Protein AF-A0A954EV14-F1 (afdb_monomer_lite)

Foldseek 3Di:
DDDPDVVVLVVLVVVLVVVVVVLVVVVVVLVVVVVVVDVDPPPPVVVVVVSVVLVVVLVVLSVVLSVVVVVCVVVVNDDPCSSVVSSCVSSCVSS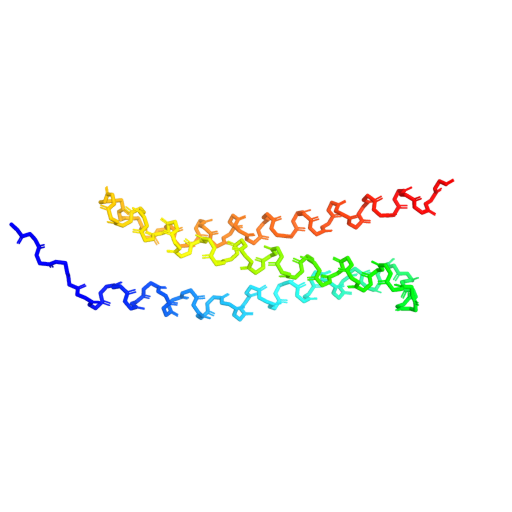VVVVVVSVVVVVVVVD

Structure (mmCIF, N/CA/C/O backbone):
data_AF-A0A954EV14-F1
#
_entry.id   AF-A0A954EV14-F1
#
loop_
_atom_site.group_PDB
_atom_site.id
_atom_site.type_symbol
_atom_site.label_atom_id
_atom_site.label_alt_id
_atom_site.label_comp_id
_atom_site.label_asym_id
_atom_site.label_entity_id
_atom_site.label_seq_id
_atom_site.pdbx_PDB_ins_code
_atom_site.Cartn_x
_atom_site.Cartn_y
_atom_site.Cartn_z
_atom_site.occupancy
_atom_site.B_iso_or_equiv
_atom_site.auth_seq_id
_atom_site.auth_comp_id
_atom_site.auth_asym_id
_atom_site.auth_atom_id
_atom_site.pdbx_PDB_model_num
ATOM 1 N N . MET A 1 1 ? -14.098 -2.040 35.834 1.00 38.03 1 MET A N 1
ATOM 2 C CA . MET A 1 1 ? -13.375 -3.054 35.039 1.00 38.03 1 MET A CA 1
ATOM 3 C C . MET A 1 1 ? -14.220 -3.317 33.802 1.00 38.03 1 MET A C 1
ATOM 5 O O . MET A 1 1 ? -15.180 -4.070 33.873 1.00 38.03 1 MET A O 1
ATOM 9 N N . GLU A 1 2 ? -13.975 -2.573 32.725 1.00 38.78 2 GLU A N 1
ATOM 10 C CA . GLU A 1 2 ? -14.727 -2.722 31.475 1.00 38.78 2 GLU A CA 1
ATOM 11 C C . GLU A 1 2 ? -14.313 -4.034 30.807 1.00 38.78 2 GLU A C 1
ATOM 13 O O . GLU A 1 2 ? -13.142 -4.263 30.500 1.00 38.78 2 GLU A O 1
ATOM 18 N N . THR A 1 3 ? -15.275 -4.933 30.640 1.00 40.81 3 THR A N 1
ATOM 19 C CA . THR A 1 3 ? -15.102 -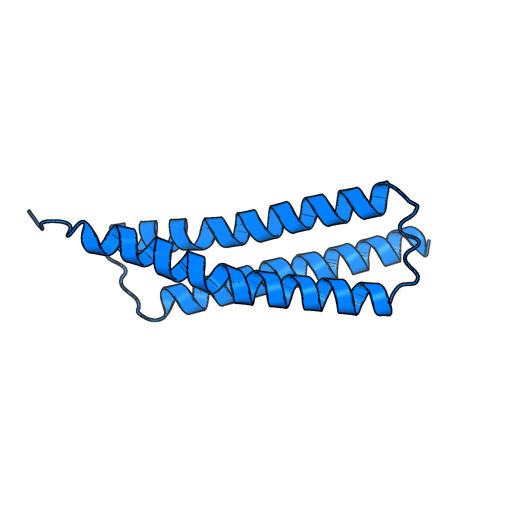6.217 29.974 1.00 40.81 3 THR A CA 1
ATOM 20 C C . THR A 1 3 ? -14.846 -5.955 28.490 1.00 40.81 3 THR A C 1
ATOM 22 O O . THR A 1 3 ? -15.767 -5.714 27.713 1.00 40.81 3 THR A O 1
ATOM 25 N N . SER A 1 4 ? -13.573 -5.958 28.073 1.00 44.75 4 SER A N 1
ATOM 26 C CA . SER A 1 4 ? -13.212 -5.807 26.661 1.00 44.75 4 SER A CA 1
ATOM 27 C C . SER A 1 4 ? -13.826 -6.966 25.872 1.00 44.75 4 SER A C 1
ATOM 29 O O . SER A 1 4 ? -13.333 -8.093 25.930 1.00 44.75 4 SER A O 1
ATOM 31 N N . ASN A 1 5 ? -14.930 -6.693 25.183 1.00 48.22 5 ASN A N 1
ATOM 32 C CA . ASN A 1 5 ? -15.713 -7.682 24.459 1.00 48.22 5 ASN A CA 1
ATOM 33 C C . ASN A 1 5 ? -14.827 -8.329 23.369 1.00 48.22 5 ASN A C 1
ATOM 35 O O . ASN A 1 5 ? -14.410 -7.634 22.435 1.00 48.22 5 ASN A O 1
ATOM 39 N N . PRO A 1 6 ? -14.475 -9.627 23.467 1.00 50.09 6 PRO A N 1
ATOM 40 C CA . PRO A 1 6 ? -13.532 -10.267 22.547 1.00 50.09 6 PRO A CA 1
ATOM 41 C C . PRO A 1 6 ? -14.028 -10.279 21.092 1.00 50.09 6 PRO A C 1
ATOM 43 O O . PRO A 1 6 ? -13.211 -10.356 20.173 1.00 50.09 6 PRO A O 1
ATOM 46 N N . SER A 1 7 ? -15.337 -10.104 20.864 1.00 52.34 7 SER A N 1
ATOM 47 C CA . SER A 1 7 ? -15.919 -10.001 19.521 1.00 52.34 7 SER A CA 1
ATOM 48 C C . SER A 1 7 ? -15.439 -8.769 18.742 1.00 52.34 7 SER A C 1
ATOM 50 O O . SER A 1 7 ? -15.340 -8.822 17.515 1.00 52.34 7 SER A O 1
ATOM 52 N N . SER A 1 8 ? -15.048 -7.683 19.423 1.00 55.72 8 SER A N 1
ATOM 53 C CA . SER A 1 8 ? -14.591 -6.464 18.742 1.00 55.72 8 SER A CA 1
ATOM 54 C C . SER A 1 8 ? -13.206 -6.627 18.108 1.00 55.72 8 SER A C 1
ATOM 56 O O . SER A 1 8 ? -12.883 -5.905 17.167 1.00 55.72 8 SER A O 1
ATOM 58 N N . LYS A 1 9 ? -12.383 -7.561 18.609 1.00 56.16 9 LYS A N 1
ATOM 59 C CA . LYS A 1 9 ? -11.008 -7.784 18.127 1.00 56.16 9 LYS A CA 1
ATOM 60 C C . LYS A 1 9 ? -10.996 -8.529 16.793 1.00 56.16 9 LYS A C 1
ATOM 62 O O . LYS A 1 9 ? -10.263 -8.139 15.891 1.00 56.16 9 LYS A O 1
ATOM 67 N N . SER A 1 10 ? -11.840 -9.553 16.660 1.00 60.88 10 SER A N 1
ATOM 68 C CA . SER A 1 10 ? -12.016 -10.306 15.410 1.00 60.88 10 SER A CA 1
ATOM 69 C C . SER A 1 10 ? -12.580 -9.419 14.291 1.00 60.88 10 SER A C 1
ATOM 71 O O . SER A 1 10 ? -12.127 -9.478 13.149 1.00 60.88 10 SER A O 1
ATOM 73 N N . GLY A 1 11 ? -13.496 -8.507 14.637 1.00 73.19 11 GLY A N 1
ATOM 74 C CA . GLY A 1 11 ? -14.155 -7.635 13.665 1.00 73.19 11 GLY A CA 1
ATOM 75 C C . GLY A 1 11 ? -13.225 -6.667 12.926 1.00 73.19 11 GLY A C 1
ATOM 76 O O . GLY A 1 11 ? -13.468 -6.392 11.755 1.00 73.19 11 GLY A O 1
ATOM 77 N N . VAL A 1 12 ? -12.161 -6.161 13.563 1.00 73.94 12 VAL A N 1
ATOM 78 C CA . VAL A 1 12 ? -11.211 -5.244 12.899 1.00 73.94 12 VAL A CA 1
ATOM 79 C C . VAL A 1 12 ? -10.405 -5.996 11.843 1.00 73.94 12 VAL A C 1
ATOM 81 O O . VAL A 1 12 ? -10.406 -5.602 10.683 1.00 73.94 12 VAL A O 1
ATOM 84 N N . PHE A 1 13 ? -9.785 -7.123 12.199 1.00 76.56 13 PHE A N 1
ATOM 85 C CA . PHE A 1 13 ? -8.996 -7.903 11.241 1.00 76.56 13 PHE A CA 1
ATOM 86 C C . PHE A 1 13 ? -9.841 -8.432 10.079 1.00 76.56 13 PHE A C 1
ATOM 88 O O . PHE A 1 13 ? -9.399 -8.360 8.938 1.00 76.56 13 PHE A O 1
ATOM 95 N N . LEU A 1 14 ? -11.076 -8.876 10.340 1.00 81.56 14 LEU A N 1
ATOM 96 C CA . LEU A 1 14 ? -11.980 -9.337 9.284 1.00 81.56 14 LEU A CA 1
ATOM 97 C C . LEU A 1 14 ? -12.347 -8.210 8.299 1.00 81.56 14 LEU A C 1
ATOM 99 O O . LEU A 1 14 ? -12.377 -8.432 7.090 1.00 81.56 14 LEU A O 1
ATOM 103 N N . LYS A 1 15 ? -12.583 -6.987 8.798 1.00 82.94 15 LYS A N 1
ATOM 104 C CA . LYS A 1 15 ? -12.833 -5.807 7.949 1.00 82.94 15 LYS A CA 1
ATOM 105 C C . LYS A 1 15 ? -11.634 -5.476 7.064 1.00 82.94 15 LYS A C 1
ATOM 107 O O . LYS A 1 15 ? -11.810 -5.201 5.881 1.00 82.94 15 LYS A O 1
ATOM 112 N N . TRP A 1 16 ? -10.427 -5.520 7.621 1.00 84.25 16 TRP A N 1
ATOM 113 C CA . TRP A 1 16 ? -9.202 -5.270 6.864 1.00 84.25 16 TRP A CA 1
ATOM 114 C C . TRP A 1 16 ? -8.894 -6.387 5.862 1.00 84.25 16 TRP A C 1
ATOM 116 O O . TRP A 1 16 ? -8.416 -6.097 4.773 1.00 84.25 16 TRP A O 1
ATOM 126 N N . GLU A 1 17 ? -9.243 -7.639 6.152 1.00 85.06 17 GLU A N 1
ATOM 127 C CA . GLU A 1 17 ? -9.099 -8.730 5.181 1.00 85.06 17 GLU A CA 1
ATOM 128 C C . GLU A 1 17 ? -9.991 -8.511 3.947 1.00 85.06 17 GLU A C 1
ATOM 130 O O . GLU A 1 17 ? -9.541 -8.693 2.818 1.00 85.06 17 GLU A O 1
ATOM 135 N N . LEU A 1 18 ? -11.221 -8.014 4.128 1.00 86.44 18 LEU A N 1
ATOM 136 C CA . LEU A 1 18 ? -12.096 -7.645 3.005 1.00 86.44 18 LEU A CA 1
ATOM 137 C C . LEU A 1 18 ? -11.529 -6.485 2.173 1.00 86.44 18 LEU A C 1
ATOM 139 O O . LEU A 1 18 ? -11.697 -6.463 0.955 1.00 86.44 18 LEU A O 1
ATOM 143 N N . LEU A 1 19 ? -10.823 -5.546 2.810 1.00 85.31 19 LEU A N 1
ATOM 144 C CA . LEU A 1 19 ? -10.159 -4.422 2.140 1.00 85.31 19 LEU A CA 1
ATOM 145 C C . LEU A 1 19 ? -8.891 -4.831 1.376 1.00 85.31 19 LEU A C 1
ATOM 147 O O . LEU A 1 19 ? -8.409 -4.062 0.543 1.00 85.31 19 LEU A O 1
ATOM 151 N N . ARG A 1 20 ? -8.367 -6.044 1.595 1.00 83.88 20 ARG A N 1
ATOM 152 C CA . ARG A 1 20 ? -7.191 -6.542 0.869 1.00 83.88 20 ARG A CA 1
ATOM 153 C C . ARG A 1 20 ? -7.478 -6.718 -0.619 1.00 83.88 20 ARG A C 1
ATOM 155 O O . ARG A 1 20 ? -6.616 -6.429 -1.444 1.00 83.88 20 ARG A O 1
ATOM 162 N N . VAL A 1 21 ? -8.686 -7.159 -0.968 1.00 85.81 21 VAL A N 1
ATOM 163 C CA . VAL A 1 21 ? -9.104 -7.352 -2.365 1.00 85.81 21 VAL A CA 1
ATOM 164 C C . VAL A 1 21 ? -9.066 -6.036 -3.156 1.00 85.81 21 VAL A C 1
ATOM 166 O O . VAL A 1 21 ? -8.339 -5.985 -4.150 1.00 85.81 21 VAL A O 1
ATOM 169 N N . PRO A 1 22 ? -9.763 -4.955 -2.744 1.00 85.75 22 PRO A N 1
ATOM 170 C CA . PRO A 1 22 ? -9.682 -3.683 -3.455 1.00 85.75 22 PRO A CA 1
ATOM 171 C C . PRO A 1 22 ? -8.280 -3.065 -3.392 1.00 85.75 22 PRO A C 1
ATOM 173 O O . PRO A 1 22 ? -7.838 -2.507 -4.391 1.00 85.75 22 PRO A O 1
ATOM 176 N N . PHE A 1 23 ? -7.547 -3.208 -2.280 1.00 83.81 23 PHE A N 1
ATOM 177 C CA . PHE A 1 23 ? -6.159 -2.742 -2.185 1.00 83.81 23 PHE A CA 1
ATOM 178 C C . PHE A 1 23 ? -5.262 -3.384 -3.252 1.00 83.81 23 PHE A C 1
ATOM 180 O O . PHE A 1 23 ? -4.624 -2.678 -4.032 1.00 83.81 23 PHE A O 1
ATOM 187 N N . ASN A 1 24 ? -5.267 -4.717 -3.339 1.00 84.06 24 ASN A N 1
ATOM 188 C CA . ASN A 1 24 ? -4.489 -5.450 -4.335 1.00 84.06 24 ASN A CA 1
ATOM 189 C C . ASN A 1 24 ? -4.960 -5.147 -5.760 1.00 84.06 24 ASN A C 1
ATOM 191 O O . ASN A 1 24 ? -4.130 -5.030 -6.655 1.00 84.06 24 ASN A O 1
ATOM 195 N N . GLY A 1 25 ? -6.269 -4.982 -5.975 1.00 83.81 25 GLY A N 1
ATOM 196 C CA . GLY A 1 25 ? -6.820 -4.599 -7.275 1.00 83.81 25 GLY A CA 1
ATOM 197 C C . GLY A 1 25 ? -6.289 -3.249 -7.762 1.00 83.81 25 GLY A C 1
ATOM 198 O O . GLY A 1 25 ? -5.864 -3.136 -8.912 1.00 83.81 25 GLY A O 1
ATOM 199 N N . ILE A 1 26 ? -6.241 -2.245 -6.881 1.00 84.12 26 ILE A N 1
ATOM 200 C CA . ILE A 1 26 ? -5.677 -0.929 -7.208 1.00 84.12 26 ILE A CA 1
ATOM 201 C C . ILE A 1 26 ? -4.170 -1.038 -7.447 1.00 84.12 26 ILE A C 1
ATOM 203 O O . ILE A 1 26 ? -3.676 -0.476 -8.422 1.00 84.12 26 ILE A O 1
ATOM 207 N N . LEU A 1 27 ? -3.451 -1.806 -6.621 1.00 79.56 27 LEU A N 1
ATOM 208 C CA . LEU A 1 27 ? -2.017 -2.025 -6.814 1.00 79.56 27 LEU A CA 1
ATOM 209 C C . LEU A 1 27 ? -1.729 -2.637 -8.192 1.00 79.56 27 LEU A C 1
ATOM 211 O O . LEU A 1 27 ? -0.906 -2.117 -8.938 1.00 79.56 27 LEU A O 1
ATOM 215 N N . ILE A 1 28 ? -2.465 -3.688 -8.567 1.00 81.56 28 ILE A N 1
ATOM 216 C CA . ILE A 1 28 ? -2.357 -4.334 -9.881 1.00 81.56 28 ILE A CA 1
ATOM 217 C C . ILE A 1 28 ? -2.669 -3.338 -10.998 1.00 81.56 28 ILE A C 1
ATOM 219 O O . ILE A 1 28 ? -1.922 -3.282 -11.970 1.00 81.56 28 ILE A O 1
ATOM 223 N N . ALA A 1 29 ? -3.728 -2.534 -10.873 1.00 82.06 29 ALA A N 1
ATOM 224 C CA . ALA A 1 29 ? -4.083 -1.540 -11.884 1.00 82.06 29 ALA A CA 1
ATOM 225 C C . ALA A 1 29 ? -2.975 -0.491 -12.084 1.00 82.06 29 ALA A C 1
ATOM 227 O O . ALA A 1 29 ? -2.647 -0.157 -13.225 1.00 82.06 29 ALA A O 1
ATOM 228 N N . VAL A 1 30 ? -2.359 -0.012 -10.998 1.00 78.56 30 VAL A N 1
ATOM 229 C CA . VAL A 1 30 ? -1.212 0.911 -11.045 1.00 78.56 30 VAL A CA 1
ATOM 230 C C . VAL A 1 30 ? -0.021 0.250 -11.741 1.00 78.56 30 VAL A C 1
ATOM 232 O O . VAL A 1 30 ? 0.561 0.831 -12.658 1.00 78.56 30 VAL A O 1
ATOM 235 N N . CYS A 1 31 ? 0.303 -0.988 -11.365 1.00 73.44 31 CYS A N 1
ATOM 236 C CA . CYS A 1 31 ? 1.396 -1.745 -11.969 1.00 73.44 31 CYS A CA 1
ATOM 237 C C . CYS A 1 31 ? 1.167 -2.021 -13.467 1.00 73.44 31 CYS A C 1
ATOM 239 O O . CYS A 1 31 ? 2.079 -1.835 -14.272 1.00 73.44 31 CYS A O 1
ATOM 241 N N . LEU A 1 32 ? -0.049 -2.420 -13.854 1.00 76.12 32 LEU A N 1
ATOM 242 C CA . LEU A 1 32 ? -0.424 -2.674 -15.247 1.00 76.12 32 LEU A CA 1
ATOM 243 C C . LEU A 1 32 ? -0.363 -1.397 -16.083 1.00 76.12 32 LEU A C 1
ATOM 245 O O . LEU A 1 32 ? 0.224 -1.413 -17.164 1.00 76.12 32 LEU A O 1
ATOM 249 N N . SER A 1 33 ? -0.897 -0.288 -15.566 1.00 77.75 33 SER A N 1
ATOM 250 C CA . SER A 1 33 ? -0.842 1.014 -16.244 1.00 77.75 33 SER A CA 1
ATOM 251 C C . SER A 1 33 ? 0.601 1.410 -16.547 1.00 77.75 33 SER A C 1
ATOM 253 O O . SER A 1 33 ? 0.909 1.885 -17.637 1.00 77.75 33 SER A O 1
ATOM 255 N N . PHE A 1 34 ? 1.518 1.144 -15.616 1.00 66.88 34 PHE A N 1
ATOM 256 C CA . PHE A 1 34 ? 2.926 1.433 -15.836 1.00 66.88 34 PHE A CA 1
ATOM 257 C C . PHE A 1 34 ? 3.591 0.490 -16.844 1.00 66.88 34 PHE A C 1
ATOM 259 O O . PHE A 1 34 ? 4.359 0.949 -17.691 1.00 66.88 34 PHE A O 1
ATOM 266 N N . SER A 1 35 ? 3.257 -0.804 -16.808 1.00 66.88 35 SER A N 1
ATOM 267 C CA . SER A 1 35 ? 3.762 -1.783 -17.782 1.00 66.88 35 SER A CA 1
ATOM 268 C C . SER A 1 35 ? 3.369 -1.461 -19.229 1.00 66.88 35 SER A C 1
ATOM 270 O O . SER A 1 35 ? 4.055 -1.880 -20.153 1.00 66.88 35 SER A O 1
ATOM 272 N N . GLN A 1 36 ? 2.287 -0.700 -19.433 1.00 69.50 36 GLN A N 1
ATOM 273 C CA . GLN A 1 36 ? 1.883 -0.206 -20.752 1.00 69.50 36 GLN A CA 1
ATOM 274 C C . GLN A 1 36 ? 2.631 1.065 -21.174 1.00 69.50 36 GLN A C 1
ATOM 276 O O . GLN A 1 36 ? 2.798 1.308 -22.366 1.00 69.50 36 GLN A O 1
ATOM 281 N N . LEU A 1 37 ? 3.069 1.881 -20.212 1.00 65.44 37 LEU A N 1
ATOM 282 C CA . LEU A 1 37 ? 3.751 3.156 -20.459 1.00 65.44 37 LEU A CA 1
ATOM 283 C C . LEU A 1 37 ? 5.260 3.007 -20.646 1.00 65.44 37 LEU A C 1
ATOM 285 O O . LEU A 1 37 ? 5.895 3.874 -21.242 1.00 65.44 37 LEU A O 1
ATOM 289 N N . THR A 1 38 ? 5.840 1.924 -20.141 1.00 60.53 38 THR A N 1
ATOM 290 C CA . THR A 1 38 ? 7.267 1.647 -20.280 1.00 60.53 38 THR A CA 1
ATOM 291 C C . THR A 1 38 ? 7.472 0.366 -21.081 1.00 60.53 38 THR A C 1
ATOM 293 O O . THR A 1 38 ? 6.884 -0.659 -20.737 1.00 60.53 38 THR A O 1
ATOM 296 N N . PRO A 1 39 ? 8.324 0.369 -22.125 1.00 57.38 39 PRO A N 1
ATOM 297 C CA . PRO A 1 39 ? 8.776 -0.855 -22.776 1.00 57.38 39 PRO A CA 1
ATOM 298 C C . PRO A 1 39 ? 9.754 -1.579 -21.836 1.00 57.38 39 PRO A C 1
ATOM 300 O O . PRO A 1 39 ? 10.955 -1.650 -22.080 1.00 57.38 39 PRO A O 1
ATOM 303 N N . LEU A 1 40 ? 9.253 -2.058 -20.696 1.00 60.03 40 LEU A N 1
ATOM 304 C CA . LEU A 1 40 ? 10.022 -2.828 -19.729 1.00 60.03 40 LEU A CA 1
ATOM 305 C C . LEU A 1 40 ? 10.256 -4.218 -20.315 1.00 60.03 40 LEU A C 1
ATOM 307 O O . LEU A 1 40 ? 9.354 -5.059 -20.354 1.00 60.03 40 LEU A O 1
ATOM 311 N N . SER A 1 41 ? 11.484 -4.488 -20.753 1.00 56.47 41 SER A N 1
ATOM 312 C CA . SER A 1 41 ? 11.910 -5.863 -20.970 1.00 56.47 41 SER A CA 1
ATOM 313 C C . SER A 1 41 ? 12.025 -6.539 -19.604 1.00 56.47 41 SER A C 1
ATOM 315 O O . SER A 1 41 ? 12.982 -6.314 -18.865 1.00 56.47 41 SER A O 1
ATOM 317 N N . TRP A 1 42 ? 11.069 -7.406 -19.273 1.00 58.19 42 TRP A N 1
ATOM 318 C CA . TRP A 1 42 ? 11.071 -8.224 -18.051 1.00 58.19 42 TRP A CA 1
ATOM 319 C C . TRP A 1 42 ? 12.292 -9.159 -17.917 1.00 58.19 42 TRP A C 1
ATOM 321 O O . TRP A 1 42 ? 12.430 -9.846 -16.911 1.00 58.19 42 TRP A O 1
ATOM 331 N N . GLY A 1 43 ? 13.171 -9.200 -18.923 1.00 53.47 43 GLY A N 1
ATOM 332 C CA . GLY A 1 43 ? 14.401 -9.988 -18.930 1.00 53.47 43 GLY A CA 1
ATOM 333 C C . GLY A 1 43 ? 15.506 -9.466 -18.009 1.00 53.47 43 GLY A C 1
ATOM 334 O O . GLY A 1 43 ? 16.454 -10.203 -17.755 1.00 53.47 43 GLY A O 1
ATOM 335 N N . ASP A 1 44 ? 15.395 -8.241 -17.485 1.00 60.62 44 ASP A N 1
ATOM 336 C CA . ASP A 1 44 ? 16.394 -7.689 -16.571 1.00 60.62 44 ASP A CA 1
ATOM 337 C C . ASP A 1 44 ? 16.009 -7.990 -15.112 1.00 60.62 44 ASP A C 1
ATOM 339 O O . ASP A 1 44 ? 15.060 -7.423 -14.559 1.00 60.62 44 ASP A O 1
ATOM 343 N N . GLY A 1 45 ? 16.725 -8.922 -14.475 1.00 59.50 45 GLY A N 1
ATOM 344 C CA . GLY A 1 45 ? 16.379 -9.442 -13.145 1.00 59.50 45 GLY A CA 1
ATOM 345 C C . GLY A 1 45 ? 16.250 -8.358 -12.066 1.00 59.50 45 GLY A C 1
ATOM 346 O O . GLY A 1 45 ? 15.463 -8.508 -11.131 1.00 59.50 45 GLY A O 1
ATOM 347 N N . GLY A 1 46 ? 16.948 -7.228 -12.218 1.00 64.81 46 GLY A N 1
ATOM 348 C CA . GLY A 1 46 ? 16.839 -6.082 -11.310 1.00 64.81 46 GLY A CA 1
ATOM 349 C C . GLY A 1 46 ? 15.441 -5.452 -11.263 1.00 64.81 46 GLY A C 1
ATOM 350 O O . GLY A 1 46 ? 15.005 -5.008 -10.199 1.00 64.81 46 GLY A O 1
ATOM 351 N N . ILE A 1 47 ? 14.707 -5.460 -12.379 1.00 66.56 47 ILE A N 1
ATOM 352 C CA . ILE A 1 47 ? 13.355 -4.887 -12.485 1.00 66.56 47 ILE A CA 1
ATOM 353 C C . ILE A 1 47 ? 12.355 -5.771 -11.739 1.00 66.56 47 ILE A C 1
ATOM 355 O O . ILE A 1 47 ? 11.565 -5.274 -10.935 1.00 66.56 47 ILE A O 1
ATOM 359 N N . PHE A 1 48 ? 12.431 -7.086 -11.952 1.00 68.88 48 PHE A N 1
ATOM 360 C CA . PHE A 1 48 ? 11.560 -8.049 -11.281 1.00 68.88 48 PHE A CA 1
ATOM 361 C C . PHE A 1 48 ? 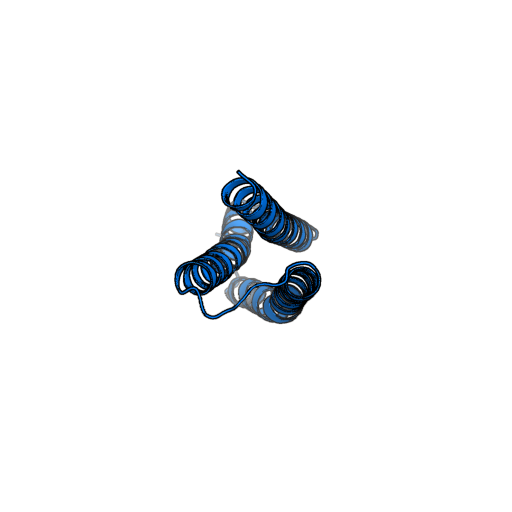11.730 -7.997 -9.757 1.00 68.88 48 PHE A C 1
ATOM 363 O O . PHE A 1 48 ? 10.746 -7.880 -9.028 1.00 68.88 48 PHE A O 1
ATOM 370 N N . TRP A 1 49 ? 12.971 -8.008 -9.262 1.00 70.50 49 TRP A N 1
ATOM 371 C CA . TRP A 1 49 ? 13.231 -7.941 -7.821 1.00 70.50 49 TRP A CA 1
ATOM 372 C C . TRP A 1 49 ? 12.817 -6.607 -7.203 1.00 70.50 49 TRP A C 1
ATOM 374 O O . TRP A 1 49 ? 12.249 -6.595 -6.110 1.00 70.50 49 TRP A O 1
ATOM 384 N N . SER A 1 50 ? 13.021 -5.502 -7.923 1.00 70.38 50 SER A N 1
ATOM 385 C CA . SER A 1 50 ? 12.521 -4.191 -7.502 1.00 70.38 50 SER A CA 1
ATOM 386 C C . SER A 1 50 ? 10.997 -4.208 -7.361 1.00 70.38 50 SER A C 1
ATOM 388 O O . SER A 1 50 ? 10.462 -3.732 -6.365 1.00 70.38 50 SER A O 1
ATOM 390 N N . PHE A 1 51 ? 10.291 -4.815 -8.315 1.00 71.12 51 PHE A N 1
ATOM 391 C CA . PHE A 1 51 ? 8.835 -4.929 -8.291 1.00 71.12 51 PHE A CA 1
ATOM 392 C C . PHE A 1 51 ? 8.325 -5.790 -7.123 1.00 71.12 51 PHE A C 1
ATOM 394 O O . PHE A 1 51 ? 7.417 -5.385 -6.393 1.00 71.12 51 PHE A O 1
ATOM 401 N N . VAL A 1 52 ? 8.950 -6.947 -6.884 1.00 74.75 52 VAL A N 1
ATOM 402 C CA . VAL A 1 52 ? 8.622 -7.835 -5.754 1.00 74.75 52 VAL A CA 1
ATOM 403 C C . VAL A 1 52 ? 8.838 -7.131 -4.413 1.00 74.75 52 VAL A C 1
ATOM 405 O O . VAL A 1 52 ? 7.965 -7.187 -3.544 1.00 74.75 52 VAL A O 1
ATOM 408 N N . GLN A 1 53 ? 9.962 -6.429 -4.244 1.00 76.31 53 GLN A N 1
ATOM 409 C CA . GLN A 1 53 ? 10.253 -5.674 -3.024 1.00 76.31 53 GLN A CA 1
ATOM 410 C C . GLN A 1 53 ? 9.153 -4.644 -2.723 1.00 76.31 53 GLN A C 1
ATOM 412 O O . GLN A 1 53 ? 8.769 -4.473 -1.566 1.00 76.31 53 GLN A O 1
ATOM 417 N N . TRP A 1 54 ? 8.589 -4.009 -3.749 1.00 71.44 54 TRP A N 1
ATOM 418 C CA . TRP A 1 54 ? 7.519 -3.028 -3.575 1.00 71.44 54 TRP A CA 1
ATOM 419 C C . TRP A 1 54 ? 6.164 -3.622 -3.260 1.00 71.44 54 TRP A C 1
ATOM 421 O O . TRP A 1 54 ? 5.469 -3.086 -2.397 1.00 71.44 54 TRP A O 1
ATOM 431 N N . ILE A 1 55 ? 5.812 -4.754 -3.870 1.00 73.75 55 ILE A N 1
ATOM 432 C CA . ILE A 1 55 ? 4.621 -5.507 -3.460 1.00 73.75 55 ILE A CA 1
ATOM 433 C C . ILE A 1 55 ? 4.717 -5.850 -1.970 1.00 73.75 55 ILE A C 1
ATOM 435 O O . ILE A 1 55 ? 3.732 -5.700 -1.244 1.00 73.75 55 ILE A O 1
ATOM 439 N N . LEU A 1 56 ? 5.899 -6.249 -1.491 1.00 80.38 56 LEU A N 1
ATOM 440 C CA . LEU A 1 56 ? 6.119 -6.536 -0.075 1.00 80.38 56 LEU A CA 1
ATOM 441 C C . LEU A 1 56 ? 5.974 -5.281 0.798 1.00 80.38 56 LEU A C 1
ATOM 443 O O . LEU A 1 56 ? 5.271 -5.337 1.805 1.00 80.38 56 LEU A O 1
ATOM 447 N N . ILE A 1 57 ? 6.561 -4.143 0.410 1.00 79.06 57 ILE A N 1
ATOM 448 C CA . ILE A 1 57 ? 6.434 -2.877 1.158 1.00 79.06 57 ILE A CA 1
ATOM 449 C C . ILE A 1 57 ? 4.977 -2.400 1.203 1.00 79.06 57 ILE A C 1
ATOM 451 O O . ILE A 1 57 ? 4.478 -2.051 2.272 1.00 79.06 57 ILE A O 1
ATOM 455 N N . ALA A 1 58 ? 4.270 -2.422 0.073 1.00 77.81 58 ALA A N 1
ATOM 456 C CA . ALA A 1 58 ? 2.867 -2.030 -0.003 1.00 77.81 58 ALA A CA 1
ATOM 457 C C . ALA A 1 58 ? 1.983 -2.919 0.885 1.00 77.81 58 ALA A C 1
ATOM 459 O O . ALA A 1 58 ? 1.142 -2.416 1.630 1.00 77.81 58 ALA A O 1
ATOM 460 N N . ASN A 1 59 ? 2.217 -4.235 0.875 1.00 79.38 59 ASN A N 1
ATOM 461 C CA . ASN A 1 59 ? 1.510 -5.158 1.760 1.00 79.38 59 ASN A CA 1
ATOM 462 C C . ASN A 1 59 ? 1.854 -4.926 3.237 1.00 79.38 59 ASN A C 1
ATOM 464 O O . ASN A 1 59 ? 0.955 -4.966 4.074 1.00 79.38 59 ASN A O 1
ATOM 468 N N . LEU A 1 60 ? 3.114 -4.638 3.578 1.00 82.75 60 LEU A N 1
ATOM 469 C CA . LEU A 1 60 ? 3.506 -4.293 4.949 1.00 82.75 60 LEU A CA 1
ATOM 470 C C . LEU A 1 60 ? 2.814 -3.014 5.436 1.00 82.75 60 LEU A C 1
ATOM 472 O O . LEU A 1 60 ? 2.323 -2.981 6.565 1.00 82.75 60 LEU A O 1
ATOM 476 N N . LEU A 1 61 ? 2.718 -1.991 4.583 1.00 79.69 61 LEU A N 1
ATOM 477 C CA . LEU A 1 61 ? 1.978 -0.763 4.884 1.00 79.69 61 LEU A CA 1
ATOM 478 C C . LEU A 1 61 ? 0.492 -1.052 5.113 1.00 79.69 61 LEU A C 1
ATOM 480 O O . LEU A 1 61 ? -0.075 -0.584 6.098 1.00 79.69 61 LEU A O 1
ATOM 484 N N . PHE A 1 62 ? -0.115 -1.887 4.268 1.00 80.62 62 PHE A N 1
ATOM 485 C CA . PHE A 1 62 ? -1.496 -2.327 4.449 1.00 80.62 62 PHE A CA 1
ATOM 486 C C . PHE A 1 62 ? -1.700 -3.085 5.769 1.00 80.62 62 PHE A C 1
ATOM 488 O O . PHE A 1 62 ? -2.690 -2.868 6.462 1.00 80.62 62 PHE A O 1
ATOM 495 N N . PHE A 1 63 ? -0.748 -3.938 6.155 1.00 80.56 63 PHE A N 1
ATOM 496 C CA . PHE A 1 63 ? -0.769 -4.664 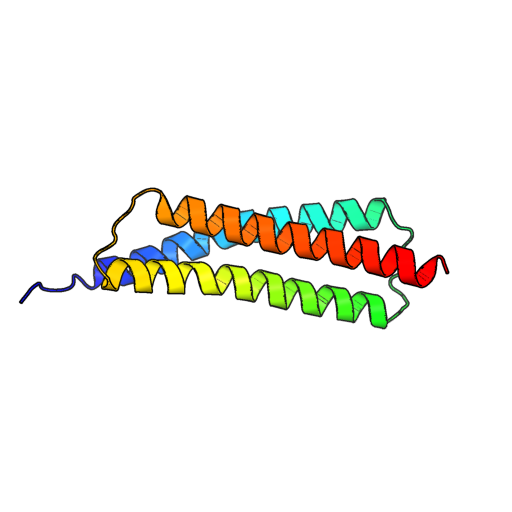7.428 1.00 80.56 63 PHE A CA 1
ATOM 497 C C . PHE A 1 63 ? -0.542 -3.771 8.655 1.00 80.56 63 PHE A C 1
ATOM 499 O O . PHE A 1 63 ? -1.025 -4.095 9.743 1.00 80.56 63 PHE A O 1
ATOM 506 N N . ALA A 1 64 ? 0.161 -2.647 8.512 1.00 84.06 64 ALA A N 1
ATOM 507 C CA . ALA A 1 64 ? 0.362 -1.698 9.604 1.00 84.06 64 ALA A CA 1
ATOM 508 C C . ALA A 1 64 ? -0.944 -0.980 9.987 1.00 84.06 64 ALA A C 1
ATOM 510 O O . ALA A 1 64 ? -1.177 -0.697 11.163 1.00 84.06 64 ALA A O 1
ATOM 511 N N . CYS A 1 65 ? -1.838 -0.737 9.029 1.00 82.94 65 CYS A N 1
ATOM 512 C CA . CYS A 1 65 ? -3.100 -0.039 9.259 1.00 82.94 65 CYS A CA 1
ATOM 513 C C . CYS A 1 65 ? -4.042 -0.703 10.296 1.00 82.94 65 CYS A C 1
ATOM 515 O O . CYS A 1 65 ? -4.443 -0.008 11.233 1.00 82.94 65 CYS A O 1
ATOM 517 N N . PRO A 1 66 ? -4.369 -2.014 10.242 1.00 81.69 66 PRO A N 1
ATOM 518 C CA . PRO A 1 66 ? -5.170 -2.666 11.284 1.00 81.69 66 PRO A CA 1
ATOM 519 C C . PRO A 1 66 ? -4.489 -2.656 12.659 1.00 81.69 66 PRO A C 1
ATOM 521 O O . PRO A 1 66 ? -5.174 -2.613 13.684 1.00 81.69 66 PRO A O 1
ATOM 524 N N . LEU A 1 67 ? -3.150 -2.677 12.709 1.00 83.44 67 LEU A N 1
ATOM 525 C CA . LEU A 1 67 ? -2.399 -2.562 13.964 1.00 83.44 67 LEU A CA 1
ATOM 526 C C . LEU A 1 67 ? -2.552 -1.166 14.575 1.00 83.44 67 LEU A C 1
ATOM 528 O O . LEU A 1 67 ? -2.790 -1.054 15.779 1.00 83.44 67 LEU A O 1
ATOM 532 N N . ILE A 1 68 ? -2.481 -0.120 13.750 1.00 84.31 68 ILE A N 1
ATOM 533 C CA . ILE A 1 68 ? -2.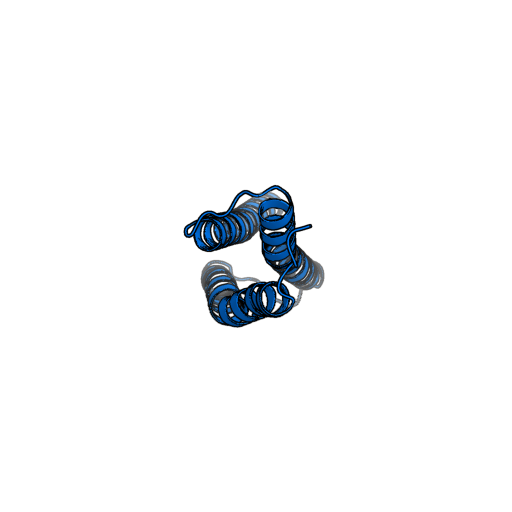697 1.271 14.168 1.00 84.31 68 ILE A CA 1
ATOM 534 C C . ILE A 1 68 ? -4.143 1.472 14.631 1.00 84.31 68 ILE A C 1
ATOM 536 O O . ILE A 1 68 ? -4.366 2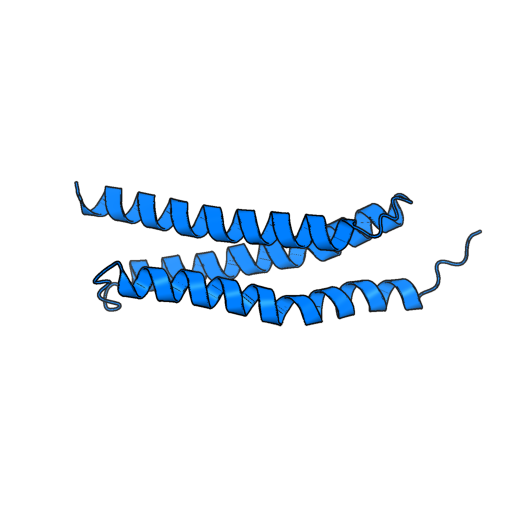.043 15.697 1.00 84.31 68 ILE A O 1
ATOM 540 N N . GLU A 1 69 ? -5.129 0.951 13.894 1.00 83.31 69 GLU A N 1
ATOM 541 C CA . GLU A 1 69 ? -6.541 1.035 14.289 1.00 83.31 69 GLU A CA 1
ATOM 542 C C . GLU A 1 69 ? -6.789 0.342 15.636 1.00 83.31 69 GLU A C 1
ATOM 544 O O . GLU A 1 69 ? -7.498 0.862 16.500 1.00 83.31 69 GLU A O 1
ATOM 549 N N . ARG A 1 70 ? -6.145 -0.806 15.864 1.00 79.94 70 ARG A N 1
ATOM 550 C CA . ARG A 1 70 ? -6.209 -1.511 17.146 1.00 79.94 70 ARG A CA 1
ATOM 551 C C . ARG A 1 70 ? -5.530 -0.734 18.275 1.00 79.94 70 ARG A C 1
ATOM 553 O O . ARG A 1 70 ? -6.062 -0.705 19.384 1.00 79.94 70 ARG A O 1
ATOM 560 N N . ALA A 1 71 ? -4.378 -0.121 18.020 1.00 83.06 71 ALA A N 1
ATOM 561 C CA . ALA A 1 71 ? -3.699 0.722 19.000 1.00 83.06 71 ALA A CA 1
ATOM 562 C C . ALA A 1 71 ? -4.562 1.939 19.377 1.00 83.06 71 ALA A C 1
ATOM 564 O O . ALA A 1 71 ? -4.728 2.228 20.561 1.00 83.06 71 ALA A O 1
ATOM 565 N N . ALA A 1 72 ? -5.195 2.580 18.391 1.00 82.56 72 ALA A N 1
ATOM 566 C CA . ALA A 1 72 ? -6.134 3.679 18.603 1.00 82.56 72 ALA A CA 1
ATOM 567 C C . ALA A 1 72 ? -7.370 3.237 19.405 1.00 82.56 72 ALA A C 1
ATOM 569 O O . ALA A 1 72 ? -7.763 3.913 20.356 1.00 82.56 72 ALA A O 1
ATOM 570 N N . ALA A 1 73 ? -7.930 2.062 19.096 1.00 80.06 73 ALA A N 1
ATOM 571 C CA . ALA A 1 73 ? -9.046 1.495 19.849 1.00 80.06 73 ALA A CA 1
ATOM 572 C C . ALA A 1 73 ? -8.676 1.203 21.315 1.00 80.06 73 ALA A C 1
ATOM 574 O O . ALA A 1 73 ? -9.486 1.451 22.207 1.00 80.06 73 ALA A O 1
ATOM 575 N N . ASN A 1 74 ? -7.455 0.721 21.577 1.00 79.69 74 ASN A N 1
ATOM 576 C CA . ASN A 1 74 ? -6.942 0.525 22.938 1.00 79.69 74 ASN A CA 1
ATOM 577 C C . ASN A 1 74 ? -6.711 1.854 23.679 1.00 79.69 74 ASN A C 1
ATOM 579 O O . ASN A 1 74 ? -6.835 1.891 24.899 1.00 79.69 74 ASN A O 1
ATOM 583 N N . ALA A 1 75 ? -6.410 2.937 22.958 1.00 82.38 75 ALA A N 1
ATOM 584 C CA . ALA A 1 75 ? -6.288 4.290 23.502 1.00 82.38 75 ALA A CA 1
ATOM 585 C C . ALA A 1 75 ? -7.649 4.995 23.701 1.00 82.38 75 ALA A C 1
ATOM 587 O O . ALA A 1 75 ? -7.686 6.176 24.034 1.00 82.38 75 ALA A O 1
ATOM 588 N N . GLY A 1 76 ? -8.772 4.298 23.476 1.00 78.12 76 GLY A N 1
ATOM 589 C CA . GLY A 1 76 ? -10.122 4.858 23.599 1.00 78.12 76 GLY A CA 1
ATOM 590 C C . GLY A 1 76 ? -10.560 5.723 22.412 1.00 78.12 76 GLY A C 1
ATOM 591 O O . GLY A 1 76 ? -11.666 6.261 22.416 1.00 78.12 76 GLY A O 1
ATOM 592 N N . ILE A 1 77 ? -9.739 5.831 21.365 1.00 73.06 77 ILE A N 1
ATOM 593 C CA . ILE A 1 77 ? -10.044 6.607 20.163 1.00 73.06 77 ILE A CA 1
ATOM 594 C C . ILE A 1 77 ? -10.890 5.731 19.236 1.00 73.06 77 ILE A C 1
ATOM 596 O O . ILE A 1 77 ? -10.382 4.923 18.457 1.00 73.06 77 ILE A O 1
ATOM 600 N N . ARG A 1 78 ? -12.214 5.874 19.328 1.00 64.50 78 ARG A N 1
ATOM 601 C CA . ARG A 1 78 ? -13.173 5.210 18.436 1.00 64.50 78 ARG A CA 1
ATOM 602 C C . ARG A 1 78 ? -13.740 6.209 17.438 1.00 64.50 78 ARG A C 1
ATOM 604 O O . ARG A 1 78 ? -14.741 6.862 17.707 1.00 64.50 78 ARG A O 1
ATOM 611 N N . HIS A 1 79 ? -13.125 6.285 16.262 1.00 69.19 79 HIS A N 1
ATOM 612 C CA . HIS A 1 79 ? -13.677 7.037 15.138 1.00 69.19 79 HIS A CA 1
ATOM 613 C C . HIS A 1 79 ? -14.160 6.099 14.038 1.00 69.19 79 HIS A C 1
ATOM 615 O O . HIS A 1 79 ? -13.398 5.287 13.522 1.00 69.19 79 HIS A O 1
ATOM 621 N N . PHE A 1 80 ? -15.421 6.274 13.638 1.00 67.94 80 PHE A N 1
ATOM 622 C CA . PHE A 1 80 ? -16.044 5.548 12.526 1.00 67.94 80 PHE A CA 1
ATOM 623 C C . PHE A 1 80 ? -15.246 5.674 11.215 1.00 67.94 80 PHE A C 1
ATOM 625 O O . PHE A 1 80 ? -15.179 4.734 10.432 1.00 67.94 80 PHE A O 1
ATOM 632 N N . TRP A 1 81 ? -14.589 6.819 11.011 1.00 80.50 81 TRP A N 1
ATOM 633 C CA . TRP A 1 81 ? -13.814 7.127 9.809 1.00 80.50 81 TRP A CA 1
ATOM 634 C C . TRP A 1 81 ? -12.361 6.644 9.849 1.00 80.50 81 TRP A C 1
ATOM 636 O O . TRP A 1 81 ? -11.673 6.738 8.836 1.00 80.50 81 TRP A O 1
ATOM 646 N N . LEU A 1 82 ? -11.877 6.123 10.981 1.00 81.12 82 LEU A N 1
ATOM 647 C CA . LEU A 1 82 ? -10.459 5.804 11.156 1.00 81.12 82 LEU A CA 1
ATOM 648 C C . LEU A 1 82 ? -9.981 4.732 10.167 1.00 81.12 82 LEU A C 1
ATOM 650 O O . LEU A 1 82 ? -8.939 4.907 9.544 1.00 81.12 82 LEU A O 1
ATOM 654 N N . THR A 1 83 ? -10.772 3.677 9.958 1.00 81.69 83 THR A N 1
ATOM 655 C CA . THR A 1 83 ? -10.479 2.628 8.969 1.00 81.69 83 THR A CA 1
ATOM 656 C C . THR A 1 83 ? -10.355 3.205 7.562 1.00 81.69 83 THR A C 1
ATOM 658 O O . THR A 1 83 ? -9.412 2.886 6.845 1.00 81.69 83 THR A O 1
ATOM 661 N N . ALA A 1 84 ? -11.280 4.088 7.170 1.00 81.12 84 ALA A N 1
ATOM 662 C CA . ALA A 1 84 ? -11.268 4.708 5.849 1.00 81.12 84 ALA A CA 1
ATOM 663 C C . ALA A 1 84 ? -10.039 5.609 5.676 1.00 81.12 84 ALA A C 1
ATOM 665 O O . ALA A 1 84 ? -9.344 5.504 4.671 1.00 81.12 84 ALA A O 1
ATOM 666 N N . VAL A 1 85 ? -9.731 6.447 6.670 1.00 86.75 85 VAL A N 1
ATOM 667 C CA . VAL A 1 85 ? -8.553 7.325 6.645 1.00 86.75 85 VAL A CA 1
ATOM 668 C C . VAL A 1 85 ? -7.265 6.510 6.556 1.00 86.75 85 VAL A C 1
ATOM 670 O O . VAL A 1 85 ? -6.420 6.808 5.719 1.00 86.75 85 VAL A O 1
ATOM 673 N N . LEU A 1 86 ? -7.126 5.458 7.367 1.00 85.00 86 LEU A N 1
ATOM 674 C CA . LEU A 1 86 ? -5.952 4.586 7.339 1.00 85.00 86 LEU A CA 1
ATOM 675 C C . LEU A 1 86 ? -5.829 3.846 6.007 1.00 85.00 86 LEU A C 1
ATOM 677 O O . LEU A 1 86 ? -4.724 3.729 5.483 1.00 85.00 86 LEU A O 1
ATOM 681 N N . PHE A 1 87 ? -6.947 3.385 5.443 1.00 83.44 87 PHE A N 1
ATOM 682 C CA . PHE A 1 87 ? -6.958 2.696 4.157 1.00 83.44 87 PHE A CA 1
ATOM 683 C C . PHE A 1 87 ? -6.515 3.636 3.036 1.00 83.44 87 PHE A C 1
ATOM 685 O O . PHE A 1 87 ? -5.599 3.307 2.290 1.00 83.44 87 PHE A O 1
ATOM 692 N N . TRP A 1 88 ? -7.110 4.828 2.952 1.00 82.81 88 TRP A N 1
ATOM 693 C CA . TRP A 1 88 ? -6.763 5.818 1.934 1.00 82.81 88 TRP A CA 1
ATOM 694 C C . TRP A 1 88 ? -5.341 6.346 2.096 1.00 82.81 88 TRP A C 1
ATOM 696 O O . TRP A 1 88 ? -4.643 6.486 1.098 1.00 82.81 88 TRP A O 1
ATOM 706 N N . ALA A 1 89 ? -4.881 6.589 3.324 1.00 85.00 89 ALA A N 1
ATOM 707 C CA . ALA A 1 89 ? -3.509 7.017 3.580 1.00 85.00 89 ALA A CA 1
ATOM 708 C C . ALA A 1 89 ? -2.496 5.929 3.192 1.00 85.00 89 ALA A C 1
ATOM 710 O O . ALA A 1 89 ? -1.510 6.226 2.519 1.00 85.00 89 ALA A O 1
ATOM 711 N N . GLY A 1 90 ? -2.755 4.670 3.561 1.00 82.00 90 GLY A N 1
ATOM 712 C CA . GLY A 1 90 ? -1.909 3.534 3.191 1.00 82.00 90 GLY A CA 1
ATOM 713 C C . GLY A 1 90 ? -1.890 3.295 1.681 1.00 82.00 90 GLY A C 1
ATOM 714 O O . GLY A 1 90 ? -0.823 3.117 1.097 1.00 82.00 90 GLY A O 1
ATOM 715 N N . LEU A 1 91 ? -3.055 3.367 1.034 1.00 82.06 91 LEU A N 1
ATOM 716 C CA . LEU A 1 91 ? -3.194 3.238 -0.413 1.00 82.06 91 LEU A CA 1
ATOM 717 C C . LEU A 1 91 ? -2.484 4.372 -1.160 1.00 82.06 91 LEU A C 1
ATOM 719 O O . LEU A 1 91 ? -1.754 4.116 -2.118 1.00 82.06 91 LEU A O 1
ATOM 723 N N . PHE A 1 92 ? -2.677 5.616 -0.716 1.00 85.00 92 PHE A N 1
ATOM 724 C CA . PHE A 1 92 ? -2.016 6.782 -1.289 1.00 85.00 92 PHE A CA 1
ATOM 725 C C . PHE A 1 92 ? -0.502 6.660 -1.153 1.00 85.00 92 PHE A C 1
ATOM 727 O O . PHE A 1 92 ? 0.204 6.825 -2.141 1.00 85.00 92 PHE A O 1
ATOM 734 N N . LEU A 1 93 ? -0.003 6.304 0.034 1.00 83.69 93 LEU A N 1
ATOM 735 C CA . LEU A 1 93 ? 1.426 6.131 0.273 1.00 83.69 93 LEU A CA 1
ATOM 736 C C . LEU A 1 93 ? 2.014 5.012 -0.596 1.00 83.69 93 LEU A C 1
ATOM 738 O O . LEU A 1 93 ? 3.040 5.221 -1.238 1.00 83.69 93 LEU A O 1
ATOM 742 N N . ALA A 1 94 ? 1.353 3.853 -0.672 1.00 78.88 94 ALA A N 1
ATOM 743 C CA . ALA A 1 94 ? 1.792 2.739 -1.512 1.00 78.88 94 ALA A CA 1
ATOM 744 C C . ALA A 1 94 ? 1.848 3.133 -2.998 1.00 78.88 94 ALA A C 1
ATOM 746 O O . ALA A 1 94 ? 2.838 2.868 -3.684 1.00 78.88 94 ALA A O 1
ATOM 747 N N . THR A 1 95 ? 0.812 3.819 -3.483 1.00 78.75 95 THR A N 1
ATOM 748 C CA . THR A 1 95 ? 0.721 4.281 -4.875 1.00 78.75 95 THR A CA 1
ATOM 749 C C . THR A 1 95 ? 1.757 5.363 -5.175 1.00 78.75 95 THR A C 1
ATOM 751 O O . THR A 1 95 ? 2.468 5.273 -6.173 1.00 78.75 95 THR A O 1
ATOM 754 N N . PHE A 1 96 ? 1.896 6.359 -4.297 1.00 83.94 96 PHE A N 1
ATOM 755 C CA . PHE A 1 96 ? 2.868 7.444 -4.431 1.00 83.94 96 PHE A CA 1
ATOM 756 C C . PHE A 1 96 ? 4.298 6.910 -4.480 1.00 83.94 96 PHE A C 1
ATOM 758 O O . PHE A 1 96 ? 5.060 7.287 -5.366 1.00 83.94 96 PHE A O 1
ATOM 765 N N . LEU A 1 97 ? 4.650 5.997 -3.572 1.00 81.19 97 LEU A N 1
ATOM 766 C CA . LEU A 1 97 ? 5.974 5.384 -3.550 1.00 81.19 97 LEU A CA 1
ATOM 767 C C . LEU A 1 97 ? 6.248 4.558 -4.811 1.00 81.19 97 LEU A C 1
ATOM 769 O O . LEU A 1 97 ? 7.355 4.613 -5.342 1.00 81.19 97 LEU A O 1
ATOM 773 N N . THR A 1 98 ? 5.227 3.866 -5.321 1.00 72.88 98 THR A N 1
ATOM 774 C CA . THR A 1 98 ? 5.315 3.118 -6.580 1.00 72.88 98 THR A CA 1
ATOM 775 C C . THR A 1 98 ? 5.605 4.070 -7.742 1.00 72.88 98 THR A C 1
ATOM 777 O O . THR A 1 98 ? 6.582 3.881 -8.460 1.00 72.88 98 THR A O 1
ATOM 780 N N . VAL A 1 99 ? 4.835 5.152 -7.891 1.00 76.94 99 VAL A N 1
ATOM 781 C CA . VAL A 1 99 ? 5.053 6.154 -8.952 1.00 76.94 99 VAL A CA 1
ATOM 782 C C . VAL A 1 99 ? 6.415 6.843 -8.817 1.00 76.94 99 VAL A C 1
ATOM 784 O O . VAL A 1 99 ? 7.128 6.991 -9.809 1.00 76.94 99 VAL A O 1
ATOM 787 N N . LEU A 1 100 ? 6.807 7.238 -7.603 1.00 82.88 100 LEU A N 1
ATOM 788 C CA . LEU A 1 100 ? 8.083 7.905 -7.343 1.00 82.88 100 LEU A CA 1
ATOM 789 C C . LEU A 1 100 ? 9.268 7.012 -7.714 1.00 82.88 100 LEU A C 1
ATOM 791 O O . LEU A 1 100 ? 10.209 7.471 -8.354 1.00 82.88 100 LEU A O 1
ATOM 795 N N . GLN A 1 101 ? 9.235 5.739 -7.333 1.00 74.12 101 GLN A N 1
ATOM 796 C CA . GLN A 1 101 ? 10.314 4.814 -7.655 1.00 74.12 101 GLN A CA 1
ATOM 797 C C . GLN A 1 101 ? 10.418 4.576 -9.163 1.00 74.12 101 GLN A C 1
ATOM 799 O O . GLN A 1 101 ? 11.517 4.574 -9.713 1.00 74.12 101 GLN A O 1
ATOM 804 N N . LEU A 1 102 ? 9.284 4.413 -9.837 1.00 71.75 102 LEU A N 1
ATOM 805 C CA . LEU A 1 102 ? 9.229 4.261 -11.285 1.00 71.75 102 LEU A CA 1
ATOM 806 C C . LEU A 1 102 ? 9.782 5.496 -12.013 1.00 71.75 102 LEU A C 1
ATOM 808 O O . LEU A 1 102 ? 10.535 5.377 -12.983 1.00 71.75 102 LEU A O 1
ATOM 812 N N . PHE A 1 103 ? 9.488 6.687 -11.492 1.00 79.06 103 PHE A N 1
ATOM 813 C CA . PHE A 1 103 ? 10.076 7.938 -11.960 1.00 79.06 103 PHE A CA 1
ATOM 814 C C . PHE A 1 103 ? 11.599 7.980 -11.742 1.00 79.06 103 PHE A C 1
ATOM 816 O O . PHE A 1 103 ? 12.346 8.261 -12.679 1.00 79.06 103 PHE A O 1
ATOM 823 N N . LEU A 1 104 ? 12.078 7.631 -10.543 1.00 80.25 104 LEU A N 1
ATOM 824 C CA . LEU A 1 104 ? 13.512 7.567 -10.227 1.00 80.25 104 LEU A CA 1
ATOM 825 C C . LEU A 1 104 ? 14.257 6.542 -11.091 1.00 80.25 104 LEU A C 1
ATOM 827 O O . LEU A 1 104 ? 15.384 6.792 -11.516 1.00 80.25 104 LEU A O 1
ATOM 831 N N . TRP A 1 105 ? 13.630 5.401 -11.372 1.00 72.69 105 TRP A N 1
ATOM 832 C CA . TRP A 1 105 ? 14.172 4.391 -12.275 1.00 72.69 105 TRP A CA 1
ATOM 833 C C . TRP A 1 105 ? 14.308 4.942 -13.696 1.00 72.69 105 TRP A C 1
ATOM 835 O O . TRP A 1 105 ? 15.377 4.837 -14.294 1.00 72.69 105 TRP A O 1
ATOM 845 N N . THR A 1 106 ? 13.264 5.605 -14.198 1.00 72.00 106 THR A N 1
ATOM 846 C CA . THR A 1 106 ? 13.280 6.229 -15.529 1.00 72.00 106 THR A CA 1
ATOM 847 C C . THR A 1 106 ? 14.407 7.257 -15.636 1.00 72.00 106 THR A C 1
ATOM 849 O O . THR A 1 106 ? 15.167 7.230 -16.601 1.00 72.00 106 THR A O 1
ATOM 852 N N . LEU A 1 107 ? 14.585 8.109 -14.618 1.00 79.38 107 LEU A N 1
ATOM 853 C CA . LEU A 1 107 ? 15.695 9.067 -14.566 1.00 79.38 107 LEU A CA 1
ATOM 854 C C . LEU A 1 107 ? 17.065 8.381 -14.580 1.00 79.38 107 LEU A C 1
ATOM 856 O O . LEU A 1 107 ? 17.960 8.829 -15.290 1.00 79.38 107 LEU A O 1
ATOM 860 N N . ARG A 1 108 ? 17.231 7.287 -13.827 1.00 78.25 108 ARG A N 1
ATOM 861 C CA . ARG A 1 108 ? 18.497 6.545 -13.750 1.00 78.25 108 ARG A CA 1
ATOM 862 C C . ARG A 1 108 ? 18.909 5.924 -15.085 1.00 78.25 108 ARG A C 1
ATOM 864 O O . ARG A 1 108 ? 20.100 5.828 -15.339 1.00 78.25 108 ARG A O 1
ATOM 871 N N . HIS A 1 109 ? 17.952 5.468 -15.888 1.00 68.31 109 HIS A N 1
ATOM 872 C CA . HIS A 1 109 ? 18.222 4.807 -17.170 1.00 68.31 109 HIS A CA 1
ATOM 873 C C . HIS A 1 109 ? 18.185 5.757 -18.380 1.00 68.31 109 HIS A C 1
ATOM 875 O O . HIS A 1 109 ? 18.472 5.322 -19.492 1.00 68.31 109 HIS A O 1
ATOM 881 N N . SER A 1 110 ? 17.833 7.031 -18.178 1.00 66.00 110 SER A N 1
ATOM 882 C CA . SER A 1 110 ? 17.833 8.069 -19.226 1.00 66.00 110 SER A CA 1
ATOM 883 C C . SER A 1 110 ? 19.102 8.940 -19.231 1.00 66.00 110 SER A C 1
ATOM 885 O O . SER A 1 110 ? 19.233 9.803 -20.097 1.00 66.00 110 SER A O 1
ATOM 887 N N . LEU A 1 111 ? 19.997 8.741 -18.257 1.00 54.84 111 LEU A N 1
ATOM 888 C CA . LEU A 1 111 ? 21.312 9.380 -18.110 1.00 54.84 111 LEU A CA 1
ATOM 889 C C . LEU A 1 111 ? 22.418 8.382 -18.461 1.00 54.84 111 LEU A C 1
ATOM 891 O O . LEU A 1 111 ? 23.426 8.832 -19.048 1.00 54.84 111 LEU A O 1
#

Sequence (111 aa):
METSNPSSKSGVFLKWELLRVPFNGILIAVCLSFSQLTPLSWGDGGIFWSFVQWILIANLLFFACPLIERAAANAGIRHFWLTAVLFWAGLFLATFLTVLQLFLWTLRHSL

Secondary structure (DSSP, 8-state):
-----THHHHHHHHHHHHHHHHHHHHHHHHHHHHHHHS---TT-HHHHHHHHHHHHHHHHHHHHHHHHHHHHHHTT---TTHHHHHHHHHHHHHHHHHHHHHHHHHHHH--

Radius of gyration: 17.83 Å; chains: 1; bounding box: 37×20×58 Å

pLDDT: mean 73.98, std 11.38, range [38.03, 86.75]